Protein AF-A0A7J7GZ13-F1 (afdb_monomer_lite)

Radius of gyration: 15.78 Å; chains: 1; bounding box: 29×26×58 Å

Foldseek 3Di:
DDDDPPPPPPCQAADPLVVVLVVVVLVVQCPPPPNPFQCQVSVQQPQPVPPHSCPGPQFHADPVRRATATGARAGPDPDPPCVPVDDDPVSCVSRVNHNYYHHYDDD

Secondary structure (DSSP, 8-state):
------------SS-HHHHHHHHHHHHHHHTSS-HHHHHHHHHH-TTTTSS-GGGSTTEEE-TTT--EEEEE---SS--TTGGG----GGGGTT-TT--EEE-----

pLDDT: mean 71.97, std 17.8, range [36.44, 96.25]

Structure (mmCIF, N/CA/C/O backbone):
data_AF-A0A7J7GZ13-F1
#
_entry.id   AF-A0A7J7GZ13-F1
#
loop_
_atom_site.group_PDB
_atom_site.id
_atom_site.type_symbol
_atom_site.label_atom_id
_atom_site.label_alt_id
_atom_site.label_comp_id
_atom_site.label_asym_id
_atom_site.label_entity_id
_atom_site.label_seq_id
_atom_site.pdbx_PDB_ins_code
_atom_site.Cartn_x
_atom_site.Cartn_y
_atom_site.Cartn_z
_atom_site.occupancy
_atom_site.B_iso_or_equiv
_atom_site.auth_seq_id
_atom_site.auth_comp_id
_atom_site.auth_asym_id
_atom_site.auth_atom_id
_atom_site.pdbx_PDB_model_num
ATOM 1 N N . MET A 1 1 ? -8.287 2.152 37.103 1.00 41.81 1 MET A N 1
ATOM 2 C CA . MET A 1 1 ? -9.065 2.390 35.872 1.00 41.81 1 MET A CA 1
ATOM 3 C C . MET A 1 1 ? -8.212 3.286 34.991 1.00 41.81 1 MET A C 1
ATOM 5 O O . MET A 1 1 ? -8.061 4.455 35.310 1.00 41.81 1 MET A O 1
ATOM 9 N N . LEU A 1 2 ? -7.517 2.712 34.009 1.00 36.44 2 LEU A N 1
ATOM 10 C CA . LEU A 1 2 ? -6.688 3.479 33.077 1.00 36.44 2 LEU A CA 1
ATOM 11 C C . LEU A 1 2 ? -7.601 3.967 31.954 1.00 36.44 2 LEU A C 1
ATOM 13 O O . LEU A 1 2 ? -8.107 3.162 31.179 1.00 36.44 2 LEU A O 1
ATOM 17 N N . LEU A 1 3 ? -7.852 5.272 31.918 1.00 43.34 3 LEU A N 1
ATOM 18 C CA . LEU A 1 3 ? -8.499 5.926 30.789 1.00 43.34 3 LEU A CA 1
ATOM 19 C C . LEU A 1 3 ? -7.410 6.189 29.751 1.00 43.34 3 LEU A C 1
ATOM 21 O O . LEU A 1 3 ? -6.632 7.130 29.889 1.00 43.34 3 LEU A O 1
ATOM 25 N N . VAL A 1 4 ? -7.321 5.328 28.741 1.00 56.34 4 VAL A N 1
ATOM 26 C CA . VAL A 1 4 ? -6.617 5.687 27.511 1.00 56.34 4 VAL A CA 1
ATOM 27 C C . VAL A 1 4 ? -7.557 6.629 26.774 1.00 56.34 4 VAL A C 1
ATOM 29 O O . VAL A 1 4 ? -8.606 6.210 26.290 1.00 56.34 4 VAL A O 1
ATOM 32 N N . LEU A 1 5 ? -7.213 7.916 26.752 1.00 49.41 5 LEU A N 1
ATOM 33 C CA . LEU A 1 5 ? -7.800 8.852 25.805 1.00 49.41 5 LEU A CA 1
ATOM 34 C C . LEU A 1 5 ? -7.330 8.387 24.429 1.00 49.41 5 LEU A C 1
ATOM 36 O O . LEU A 1 5 ? -6.204 8.672 24.025 1.00 49.41 5 LEU A O 1
ATOM 40 N N . ALA A 1 6 ? -8.165 7.600 23.752 1.00 54.19 6 ALA A N 1
ATOM 41 C CA . ALA A 1 6 ? -8.050 7.441 22.320 1.00 54.19 6 ALA A CA 1
ATOM 42 C C . ALA A 1 6 ? -8.229 8.848 21.755 1.00 54.19 6 ALA A C 1
ATOM 44 O O . ALA A 1 6 ? -9.328 9.396 21.755 1.00 54.19 6 ALA A O 1
ATOM 45 N N . SER A 1 7 ? -7.115 9.474 21.390 1.00 54.22 7 SER A N 1
ATOM 46 C CA . SER A 1 7 ? -7.131 10.600 20.478 1.00 54.22 7 SER A CA 1
ATOM 47 C C . SER A 1 7 ? -8.017 10.191 19.311 1.00 54.22 7 SER A C 1
ATOM 49 O O . SER A 1 7 ? -7.701 9.211 18.631 1.00 54.22 7 SER A O 1
ATOM 51 N N . GLU A 1 8 ? -9.123 10.904 19.110 1.00 47.22 8 GLU A N 1
ATOM 52 C CA . GLU A 1 8 ? -9.842 10.919 17.843 1.00 47.22 8 GLU A CA 1
ATOM 53 C C . GLU A 1 8 ? -8.876 11.494 16.805 1.00 47.22 8 GLU A C 1
ATOM 55 O O . GLU A 1 8 ? -8.863 12.680 16.492 1.00 47.22 8 GLU A O 1
ATOM 60 N N . CYS A 1 9 ? -7.964 10.647 16.342 1.00 52.03 9 CYS A N 1
ATOM 61 C CA . CYS A 1 9 ? -7.328 10.852 15.070 1.00 52.03 9 CYS A CA 1
ATOM 62 C C . CYS A 1 9 ? -8.434 10.602 14.055 1.00 52.03 9 CYS A C 1
ATOM 64 O O . CYS A 1 9 ? -8.870 9.464 13.876 1.00 52.03 9 CYS A O 1
ATOM 66 N N . GLU A 1 10 ? -8.887 11.655 13.389 1.00 47.00 10 GLU A N 1
ATOM 67 C CA . GLU A 1 10 ? -9.464 11.548 12.053 1.00 47.00 10 GLU A CA 1
ATOM 68 C C . GLU A 1 10 ? -8.358 11.042 11.112 1.00 47.00 10 GLU A C 1
ATOM 70 O O . GLU A 1 10 ? -7.790 11.765 10.295 1.00 47.00 10 GLU A O 1
ATOM 75 N N . CYS A 1 11 ? -7.988 9.776 11.304 1.00 59.19 11 CYS A N 1
ATOM 76 C CA . CYS A 1 11 ? -7.006 9.025 10.546 1.00 59.19 11 CYS A CA 1
ATOM 77 C C . CYS A 1 11 ? -7.660 8.659 9.209 1.00 59.19 11 CYS A C 1
ATOM 79 O O . CYS A 1 11 ? -7.995 7.511 8.931 1.00 59.19 11 CYS A O 1
ATOM 81 N N . HIS A 1 12 ? -7.929 9.680 8.401 1.00 63.62 12 HIS A N 1
ATOM 82 C CA . HIS A 1 12 ? -8.344 9.518 7.021 1.00 63.62 12 HIS A CA 1
ATOM 83 C C . HIS A 1 12 ? -7.117 9.057 6.227 1.00 63.62 12 HIS A C 1
ATOM 85 O O . HIS A 1 12 ? -6.364 9.873 5.698 1.00 63.62 12 HIS A O 1
ATOM 91 N N . GLY A 1 13 ? -6.877 7.747 6.241 1.00 74.31 13 GLY A N 1
ATOM 92 C CA . GLY A 1 13 ? -5.842 7.085 5.456 1.00 74.31 13 GLY A CA 1
ATOM 93 C C . GLY A 1 13 ? -5.033 6.045 6.202 1.00 74.31 13 GLY A C 1
ATOM 94 O O . GLY A 1 13 ? -5.318 5.706 7.349 1.00 74.31 13 GLY A O 1
ATOM 95 N N . CYS A 1 14 ? -4.026 5.521 5.506 1.00 87.44 14 CYS A N 1
ATOM 96 C CA . CYS A 1 14 ? -3.124 4.533 6.069 1.00 87.44 14 CYS A CA 1
ATOM 97 C C . CYS A 1 14 ? -2.155 5.133 7.077 1.00 87.44 14 CYS A C 1
ATOM 99 O O . CYS A 1 14 ? -1.981 6.351 7.172 1.00 87.44 14 CYS A O 1
ATOM 101 N N . LEU A 1 15 ? -1.498 4.254 7.831 1.00 88.38 15 LEU A N 1
ATOM 102 C CA . LEU A 1 15 ? -0.505 4.675 8.806 1.00 88.38 15 LEU A CA 1
ATOM 103 C C . LEU A 1 15 ? 0.664 5.380 8.115 1.00 88.38 15 LEU A C 1
ATOM 105 O O . LEU A 1 15 ? 1.091 4.992 7.031 1.00 88.38 15 LEU A O 1
ATOM 109 N N . GLU A 1 16 ? 1.234 6.389 8.775 1.00 87.06 16 GLU A N 1
ATOM 110 C CA . GLU A 1 16 ? 2.294 7.214 8.179 1.00 87.06 16 GLU A CA 1
ATOM 111 C C . GLU A 1 16 ? 3.496 6.383 7.703 1.00 87.06 16 GLU A C 1
ATOM 113 O O . GLU A 1 16 ? 4.070 6.667 6.656 1.00 87.06 16 GLU A O 1
ATOM 118 N N . HIS A 1 17 ? 3.860 5.318 8.422 1.00 88.81 17 HIS A N 1
ATOM 119 C CA . HIS A 1 17 ? 4.948 4.435 7.996 1.00 88.81 17 HIS A CA 1
ATOM 120 C C . HIS A 1 17 ? 4.596 3.619 6.742 1.00 88.81 17 HIS A C 1
ATOM 122 O O . HIS A 1 17 ? 5.469 3.413 5.902 1.00 88.81 17 HIS A O 1
ATOM 128 N N . GLU A 1 18 ? 3.336 3.203 6.577 1.00 92.38 18 GLU A N 1
ATOM 129 C CA . GLU A 1 18 ? 2.853 2.554 5.351 1.00 92.38 18 GLU A CA 1
ATOM 130 C C . GLU A 1 18 ? 2.845 3.559 4.198 1.00 92.38 18 GLU A C 1
ATOM 132 O O . GLU A 1 18 ? 3.355 3.261 3.120 1.00 92.38 18 GLU A O 1
ATOM 137 N N . ARG A 1 19 ? 2.378 4.790 4.436 1.00 89.50 19 ARG A N 1
ATOM 138 C CA . ARG A 1 19 ? 2.414 5.873 3.443 1.00 89.50 19 ARG A CA 1
ATOM 139 C C . ARG A 1 19 ? 3.839 6.162 2.964 1.00 89.50 19 ARG A C 1
ATOM 141 O O . ARG A 1 19 ? 4.084 6.258 1.763 1.00 89.50 19 ARG A O 1
ATOM 148 N N . VAL A 1 20 ? 4.795 6.277 3.887 1.00 88.38 20 VAL A N 1
ATOM 149 C CA . VAL A 1 20 ? 6.215 6.485 3.559 1.00 88.38 20 VAL A CA 1
ATOM 150 C C . VAL A 1 20 ? 6.784 5.293 2.789 1.00 88.38 20 VAL A C 1
ATOM 152 O O . VAL A 1 20 ? 7.504 5.498 1.810 1.00 88.38 20 VAL A O 1
ATOM 155 N N . ALA A 1 21 ? 6.442 4.062 3.174 1.00 91.00 21 ALA A N 1
ATOM 156 C CA . ALA A 1 21 ? 6.866 2.861 2.457 1.00 91.00 21 ALA A CA 1
ATOM 157 C C . ALA A 1 21 ? 6.318 2.819 1.021 1.00 91.00 21 ALA A C 1
ATOM 159 O O . ALA A 1 21 ? 7.059 2.486 0.096 1.00 91.00 21 ALA A O 1
ATOM 160 N N . LEU A 1 22 ? 5.064 3.232 0.808 1.00 89.31 22 LEU A N 1
ATOM 161 C CA . LEU A 1 22 ? 4.474 3.353 -0.529 1.00 89.31 22 LEU A CA 1
ATOM 162 C C . LEU A 1 22 ? 5.228 4.372 -1.388 1.00 89.31 22 LEU A C 1
ATOM 164 O O . LEU A 1 22 ? 5.549 4.086 -2.540 1.00 89.31 22 LEU A O 1
ATOM 168 N N . LEU A 1 23 ? 5.579 5.531 -0.827 1.00 85.62 23 LEU A N 1
ATOM 169 C CA . LEU A 1 23 ? 6.380 6.535 -1.537 1.00 85.62 23 LEU A CA 1
ATOM 170 C C . LEU A 1 23 ? 7.786 6.023 -1.879 1.00 85.62 23 LEU A C 1
ATOM 172 O O . LEU A 1 23 ? 8.288 6.285 -2.970 1.00 85.62 23 LEU A O 1
ATOM 176 N N . GLN A 1 24 ? 8.422 5.265 -0.982 1.00 85.50 24 GLN A N 1
ATOM 177 C CA . GLN A 1 24 ? 9.722 4.641 -1.250 1.00 85.50 24 GLN A CA 1
ATOM 178 C C . GLN A 1 24 ? 9.635 3.573 -2.346 1.00 85.50 24 GLN A C 1
ATOM 180 O O . GLN A 1 24 ? 10.518 3.508 -3.203 1.00 85.50 24 GLN A O 1
ATOM 185 N N . LEU A 1 25 ? 8.569 2.771 -2.347 1.00 83.56 25 LEU A N 1
ATOM 186 C CA . LEU A 1 25 ? 8.281 1.786 -3.391 1.00 83.56 25 LEU A CA 1
ATOM 187 C C . LEU A 1 25 ? 8.051 2.456 -4.753 1.00 83.56 25 LEU A C 1
ATOM 189 O O . LEU A 1 25 ? 8.564 1.994 -5.768 1.00 83.56 25 LEU A O 1
ATOM 193 N N . LYS A 1 26 ? 7.343 3.587 -4.770 1.00 78.25 26 LYS A N 1
ATOM 194 C CA . LYS A 1 26 ? 7.158 4.426 -5.961 1.00 78.25 26 LYS A CA 1
ATOM 195 C C . LYS A 1 26 ? 8.449 5.123 -6.415 1.00 78.25 26 LYS A C 1
ATOM 197 O O . LYS A 1 26 ? 8.637 5.371 -7.597 1.00 78.25 26 LYS A O 1
ATOM 202 N N . ALA A 1 27 ? 9.367 5.445 -5.510 1.00 77.31 27 ALA A N 1
ATOM 203 C CA . ALA A 1 27 ? 10.654 6.030 -5.885 1.00 77.31 27 ALA A CA 1
ATOM 204 C C . ALA A 1 27 ? 11.636 4.981 -6.441 1.00 77.31 27 ALA A C 1
ATOM 206 O O . ALA A 1 27 ? 12.404 5.275 -7.360 1.00 77.31 27 ALA A O 1
ATOM 207 N N . SER A 1 28 ? 11.623 3.753 -5.907 1.00 74.00 28 SER A N 1
ATOM 208 C CA . SER A 1 28 ? 12.518 2.678 -6.361 1.00 74.00 28 SER A CA 1
ATOM 209 C C . SER A 1 28 ? 12.201 2.203 -7.781 1.00 74.00 28 SER A C 1
ATOM 211 O O . SER A 1 28 ? 13.104 1.761 -8.496 1.00 74.00 28 SER A O 1
ATOM 213 N N . SER A 1 29 ? 10.947 2.340 -8.210 1.00 66.94 29 SER A N 1
ATOM 214 C CA . SER A 1 29 ? 10.504 2.011 -9.561 1.00 66.94 29 SER A CA 1
ATOM 215 C C . SER A 1 29 ? 10.993 2.987 -10.626 1.00 66.94 29 SER A C 1
ATOM 217 O O . SER A 1 29 ? 11.307 2.567 -11.735 1.00 66.94 29 SER A O 1
ATOM 219 N N . ILE A 1 30 ? 11.129 4.271 -10.289 1.00 61.53 30 ILE A N 1
ATOM 220 C CA . ILE A 1 30 ? 11.611 5.318 -11.208 1.00 61.53 30 ILE A CA 1
ATOM 221 C C . ILE A 1 30 ? 13.121 5.177 -11.478 1.00 61.53 30 ILE A C 1
ATOM 223 O O . ILE A 1 30 ? 13.618 5.595 -12.522 1.00 61.53 30 ILE A O 1
ATOM 227 N N . ASN A 1 31 ? 13.865 4.566 -10.551 1.00 53.47 31 ASN A N 1
ATOM 228 C CA . ASN A 1 31 ? 15.328 4.500 -10.599 1.00 53.47 31 ASN A CA 1
ATOM 229 C C . ASN A 1 31 ? 15.881 3.342 -11.462 1.00 53.47 31 ASN A C 1
ATOM 231 O O . ASN A 1 31 ? 17.093 3.255 -11.668 1.00 53.47 31 ASN A O 1
ATOM 235 N N . HIS A 1 32 ? 15.025 2.452 -11.982 1.00 56.56 32 HIS A N 1
ATOM 236 C CA . HIS A 1 32 ? 15.429 1.445 -12.968 1.00 56.56 32 HIS A CA 1
ATOM 237 C C . HIS A 1 32 ? 15.454 2.063 -14.376 1.00 56.56 32 HIS A C 1
ATOM 239 O O . HIS A 1 32 ? 14.505 2.709 -14.807 1.00 56.56 32 HIS A O 1
ATOM 245 N N . GLN A 1 33 ? 16.549 1.840 -15.113 1.00 49.41 33 GLN A N 1
ATOM 246 C CA . GLN A 1 33 ? 16.932 2.509 -16.373 1.00 49.41 33 GLN A CA 1
ATOM 247 C C . GLN A 1 33 ? 15.940 2.399 -17.554 1.00 49.41 33 GLN A C 1
ATOM 249 O O . GLN A 1 33 ? 16.186 2.985 -18.605 1.00 49.41 33 GLN A O 1
ATOM 254 N N . ASN A 1 34 ? 14.801 1.723 -17.393 1.00 51.25 34 ASN A N 1
ATOM 255 C CA . ASN A 1 34 ? 13.698 1.716 -18.353 1.00 51.25 34 ASN A CA 1
ATOM 256 C C . ASN A 1 34 ? 12.564 2.633 -17.875 1.00 51.25 34 ASN A C 1
ATOM 258 O O . ASN A 1 34 ? 11.447 2.189 -17.608 1.00 51.25 34 ASN A O 1
ATOM 262 N N . LEU A 1 35 ? 12.873 3.933 -17.806 1.00 48.97 35 LEU A N 1
ATOM 263 C CA . LEU A 1 35 ? 11.963 5.016 -17.413 1.00 48.97 35 LEU A CA 1
ATOM 264 C C . LEU A 1 35 ? 10.586 4.930 -18.096 1.00 48.97 35 LEU A C 1
ATOM 266 O O . LEU A 1 35 ? 9.587 5.203 -17.454 1.00 48.97 35 LEU A O 1
ATOM 270 N N . TYR A 1 36 ? 10.502 4.476 -19.350 1.00 47.53 36 TYR A N 1
ATOM 271 C CA . TYR A 1 36 ? 9.244 4.426 -20.108 1.00 47.53 36 TYR A CA 1
ATOM 272 C C . TYR A 1 36 ? 8.255 3.322 -19.693 1.00 47.53 36 TYR A C 1
ATOM 274 O O . TYR A 1 36 ? 7.091 3.398 -20.063 1.00 47.53 36 TYR A O 1
ATOM 282 N N . LEU A 1 37 ? 8.681 2.301 -18.942 1.00 48.62 37 LEU A N 1
ATOM 283 C CA . LEU A 1 37 ? 7.858 1.106 -18.677 1.00 48.62 37 LEU A CA 1
ATOM 284 C C . LEU A 1 37 ? 7.161 1.102 -17.320 1.00 48.62 37 LEU A C 1
ATOM 286 O O . LEU A 1 37 ? 6.257 0.307 -17.086 1.00 48.62 37 LEU A O 1
ATOM 290 N N . LEU A 1 38 ? 7.634 1.957 -16.420 1.00 50.72 38 LEU A N 1
ATOM 291 C CA . LEU A 1 38 ? 7.303 1.946 -14.994 1.00 50.72 38 LEU A CA 1
ATOM 292 C C . LEU A 1 38 ? 6.567 3.219 -14.588 1.00 50.72 38 LEU A C 1
ATOM 294 O O . LEU A 1 38 ? 5.944 3.265 -13.531 1.00 50.72 38 LEU A O 1
ATOM 298 N N . LEU A 1 39 ? 6.586 4.217 -15.477 1.00 50.78 39 LEU A N 1
ATOM 299 C CA . LEU A 1 39 ? 5.746 5.403 -15.420 1.00 50.78 39 LEU A CA 1
ATOM 300 C C . LEU A 1 39 ? 4.260 5.030 -15.364 1.00 50.78 39 LEU A C 1
ATOM 302 O O . LEU A 1 39 ? 3.542 5.633 -14.588 1.00 50.78 39 LEU A O 1
ATOM 306 N N . THR A 1 40 ? 3.803 3.981 -16.054 1.00 54.00 40 THR A N 1
ATOM 307 C CA . THR A 1 40 ? 2.364 3.686 -16.189 1.00 54.00 40 THR A CA 1
ATOM 308 C C . THR A 1 40 ? 1.653 3.343 -14.878 1.00 54.00 40 THR A C 1
ATOM 310 O O . THR A 1 40 ? 0.534 3.800 -14.669 1.00 54.00 40 THR A O 1
ATOM 313 N N . TRP A 1 41 ? 2.256 2.574 -13.961 1.00 57.16 41 TRP A N 1
ATOM 314 C CA . TRP A 1 41 ? 1.616 2.300 -12.662 1.00 57.16 41 TRP A CA 1
ATOM 315 C C . TRP A 1 41 ? 1.911 3.373 -11.610 1.00 57.16 41 TRP A C 1
ATOM 317 O O . TRP A 1 41 ? 1.103 3.591 -10.712 1.00 57.16 41 TRP A O 1
ATOM 327 N N . VAL A 1 42 ? 3.051 4.060 -11.725 1.00 55.50 42 VAL A N 1
ATOM 328 C CA . VAL A 1 42 ? 3.437 5.175 -10.846 1.00 55.50 42 VAL A CA 1
ATOM 329 C C . VAL A 1 42 ? 2.584 6.424 -11.107 1.00 55.50 42 VAL A C 1
ATOM 331 O O . VAL A 1 42 ? 2.257 7.151 -10.163 1.00 55.50 42 VAL A O 1
ATOM 334 N N . GLU A 1 43 ? 2.219 6.655 -12.369 1.00 57.62 43 GLU A N 1
ATOM 335 C CA . GLU A 1 43 ? 1.246 7.658 -12.819 1.00 57.62 43 GLU A CA 1
ATOM 336 C C . GLU A 1 43 ? -0.174 7.266 -12.418 1.00 57.62 43 GLU A C 1
ATOM 338 O O . GLU A 1 43 ? -0.939 8.135 -12.011 1.00 57.62 43 GLU A O 1
ATOM 343 N N . ALA A 1 44 ? -0.495 5.966 -12.447 1.00 54.78 44 ALA A N 1
ATOM 344 C CA . ALA A 1 44 ? -1.790 5.463 -12.006 1.00 54.78 44 ALA A CA 1
ATOM 345 C C . ALA A 1 44 ? -2.049 5.713 -10.517 1.00 54.78 44 ALA A C 1
ATOM 347 O O . ALA A 1 44 ? -3.191 5.688 -10.105 1.00 54.78 44 ALA A O 1
ATOM 348 N N . TRP A 1 45 ? -1.044 6.003 -9.684 1.00 63.62 45 TRP A N 1
ATOM 349 C CA . TRP A 1 45 ? -1.280 6.436 -8.301 1.00 63.62 45 TRP A CA 1
ATOM 350 C C . TRP A 1 45 ? -1.804 7.886 -8.263 1.00 63.62 45 TRP A C 1
ATOM 352 O O . TRP A 1 45 ? -1.165 8.793 -7.716 1.00 63.62 45 TRP A O 1
ATOM 362 N N . GLU A 1 46 ? -2.975 8.111 -8.863 1.00 53.78 46 GLU A N 1
ATOM 363 C CA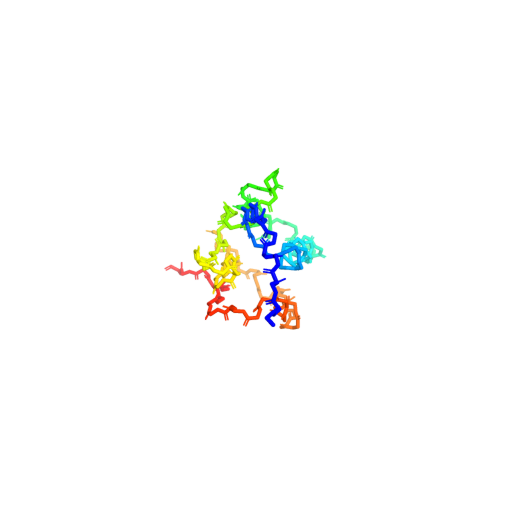 . GLU A 1 46 ? -3.762 9.329 -8.739 1.00 53.78 46 GLU A CA 1
ATOM 364 C C . GLU A 1 46 ? -4.144 9.517 -7.260 1.00 53.78 46 GLU A C 1
ATOM 366 O O . GLU A 1 46 ? -4.639 8.600 -6.604 1.00 53.78 46 GLU A O 1
ATOM 371 N N . GLY A 1 47 ? -3.880 10.707 -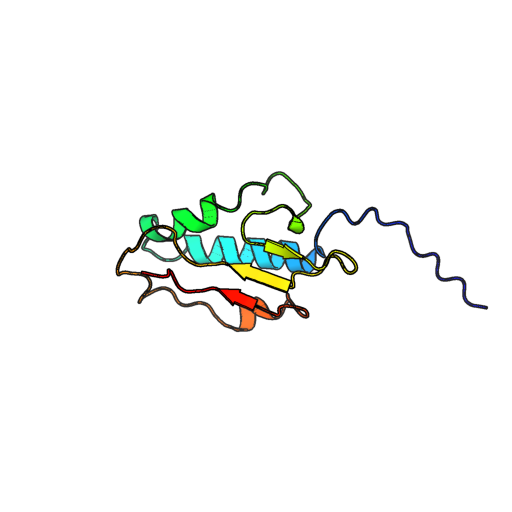6.706 1.00 54.34 47 GLY A N 1
ATOM 372 C CA . GLY A 1 47 ? -4.184 11.027 -5.304 1.00 54.34 47 GLY A CA 1
ATOM 373 C C . GLY A 1 47 ? -2.983 11.298 -4.392 1.00 54.34 47 GLY A C 1
ATOM 374 O O . GLY A 1 47 ? -3.193 11.509 -3.200 1.00 54.34 47 GLY A O 1
ATOM 375 N N . GLU A 1 48 ? -1.752 11.381 -4.915 1.00 55.84 48 GLU A N 1
ATOM 376 C CA . GLU A 1 48 ? -0.533 11.742 -4.152 1.00 55.84 48 GLU A CA 1
ATOM 377 C C . GLU A 1 48 ? -0.624 13.111 -3.442 1.00 55.84 48 GLU A C 1
ATOM 379 O O . GLU A 1 48 ? 0.035 13.344 -2.430 1.00 55.84 48 GLU A O 1
ATOM 384 N N . THR A 1 49 ? -1.485 14.015 -3.922 1.00 57.06 49 THR A N 1
ATOM 385 C CA . THR A 1 49 ? -1.790 15.291 -3.246 1.00 57.06 49 THR A CA 1
ATOM 386 C C . THR A 1 49 ? -2.599 15.112 -1.961 1.00 57.06 49 THR A C 1
ATOM 388 O O . THR A 1 49 ? -2.687 16.038 -1.154 1.00 57.06 49 THR A O 1
ATOM 391 N N . THR A 1 50 ? -3.191 13.934 -1.762 1.00 67.44 50 THR A N 1
ATOM 392 C CA . THR A 1 50 ? -3.912 13.563 -0.550 1.00 67.44 50 THR A CA 1
ATOM 393 C C . THR A 1 50 ? -2.986 12.785 0.379 1.00 67.44 50 THR A C 1
ATOM 395 O O . THR A 1 50 ? -2.264 11.878 -0.034 1.00 67.44 50 THR A O 1
ATOM 398 N N . THR A 1 51 ? -3.027 13.116 1.666 1.00 73.25 51 THR A N 1
ATOM 399 C CA . THR A 1 51 ? -2.343 12.344 2.714 1.00 73.25 51 THR A CA 1
ATOM 400 C C . THR A 1 51 ? -2.993 10.978 2.958 1.00 73.25 51 THR A C 1
ATOM 402 O O . THR A 1 51 ? -2.400 10.129 3.615 1.00 73.25 51 THR A O 1
ATOM 405 N N . ASP A 1 52 ? -4.195 10.763 2.416 1.00 83.94 52 ASP A N 1
ATOM 406 C CA . ASP A 1 52 ? -4.987 9.547 2.552 1.00 83.94 52 ASP A CA 1
ATOM 407 C C . ASP A 1 52 ? -4.592 8.518 1.484 1.00 83.94 52 ASP A C 1
ATOM 409 O O . ASP A 1 52 ? -5.178 8.457 0.401 1.00 83.94 52 ASP A O 1
ATOM 413 N N . CYS A 1 53 ? -3.593 7.690 1.796 1.00 86.12 53 CYS A N 1
ATOM 414 C CA . CYS A 1 53 ? -3.102 6.698 0.841 1.00 86.12 53 CYS A CA 1
ATOM 415 C C . CYS A 1 53 ? -4.126 5.607 0.489 1.00 86.12 53 CYS A C 1
ATOM 417 O O . CYS A 1 53 ? -3.984 4.940 -0.529 1.00 86.12 53 CYS A O 1
ATOM 419 N N . CYS A 1 54 ? -5.190 5.447 1.281 1.00 88.69 54 CYS A N 1
ATOM 420 C CA . CYS A 1 54 ? -6.256 4.487 0.997 1.00 88.69 54 CYS A CA 1
ATOM 421 C C . CYS A 1 54 ? -7.159 4.933 -0.158 1.00 88.69 54 CYS A C 1
ATOM 423 O O . CYS A 1 54 ? -7.966 4.143 -0.646 1.00 88.69 54 CYS A O 1
ATOM 425 N N . LYS A 1 55 ? -7.036 6.197 -0.578 1.00 86.31 55 LYS A N 1
ATOM 426 C CA . LYS A 1 55 ? -7.663 6.728 -1.789 1.00 86.31 55 LYS A CA 1
ATOM 427 C C . LYS A 1 55 ? -6.775 6.625 -3.024 1.00 86.31 55 LYS A C 1
ATOM 429 O O . LYS A 1 55 ? -7.257 6.936 -4.109 1.00 86.31 55 LYS A O 1
ATOM 434 N N . TRP A 1 56 ? -5.505 6.247 -2.876 1.00 86.19 56 TRP A N 1
ATOM 435 C CA . TRP A 1 56 ? -4.617 6.095 -4.023 1.00 86.19 56 TRP A CA 1
ATOM 436 C C . TRP A 1 56 ? -5.090 4.916 -4.863 1.00 86.19 56 TRP A C 1
ATOM 438 O O . TRP A 1 56 ? -5.455 3.864 -4.328 1.00 86.19 56 TRP A O 1
ATOM 448 N N . GLU A 1 57 ? -5.084 5.079 -6.184 1.00 82.38 57 GLU A N 1
ATOM 449 C CA . GLU A 1 57 ? -5.362 3.952 -7.068 1.00 82.38 57 GLU A CA 1
ATOM 450 C C . GLU A 1 57 ? -4.424 2.789 -6.718 1.00 82.38 57 GLU A C 1
ATOM 452 O O . GLU A 1 57 ? -3.247 2.992 -6.411 1.00 82.38 57 GLU A O 1
ATOM 457 N N . ARG A 1 58 ? -4.948 1.559 -6.780 1.00 85.75 58 ARG A N 1
ATOM 458 C CA . ARG A 1 58 ? -4.198 0.309 -6.548 1.00 85.75 58 ARG A CA 1
ATOM 459 C C . ARG A 1 58 ? -3.733 0.077 -5.110 1.00 85.75 58 ARG A C 1
ATOM 461 O O . ARG A 1 58 ? -3.090 -0.945 -4.859 1.00 85.75 58 ARG A O 1
ATOM 468 N N . VAL A 1 59 ? -4.113 0.949 -4.178 1.00 89.75 59 VAL A N 1
ATOM 469 C CA . VAL A 1 59 ? -4.000 0.726 -2.736 1.00 89.75 59 VAL A CA 1
ATOM 470 C C . VAL A 1 59 ? -5.383 0.401 -2.189 1.00 89.75 59 VAL A C 1
ATOM 472 O O . VAL A 1 59 ? -6.334 1.162 -2.353 1.00 89.75 59 VAL A O 1
ATOM 475 N N . LYS A 1 60 ? -5.513 -0.742 -1.517 1.00 92.62 60 LYS A N 1
ATOM 476 C CA . LYS A 1 60 ? -6.720 -1.076 -0.757 1.00 92.62 60 LYS A CA 1
ATOM 477 C C . LYS A 1 60 ? -6.371 -1.133 0.713 1.00 92.62 60 LYS A C 1
ATOM 479 O O . LYS A 1 60 ? -5.434 -1.834 1.097 1.00 92.62 60 LYS A O 1
ATOM 484 N N . CYS A 1 61 ? -7.181 -0.468 1.523 1.00 93.06 61 CYS A N 1
ATOM 485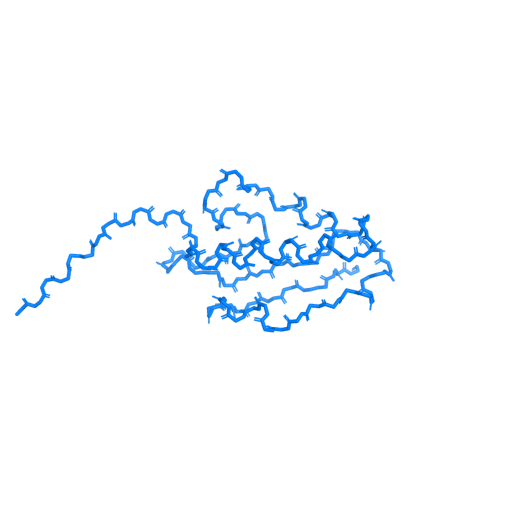 C CA . CYS A 1 61 ? -7.068 -0.533 2.968 1.00 93.06 61 CYS A CA 1
ATOM 486 C C . CYS A 1 61 ? -8.224 -1.300 3.608 1.00 93.06 61 CYS A C 1
ATOM 488 O O . CYS A 1 61 ? -9.334 -1.371 3.070 1.00 93.06 61 CYS A O 1
ATOM 490 N N . ASN A 1 62 ? -7.973 -1.825 4.801 1.00 91.81 62 ASN A N 1
ATOM 491 C CA . ASN A 1 62 ? -9.011 -2.265 5.714 1.00 91.81 62 ASN A CA 1
ATOM 492 C C . ASN A 1 62 ? -9.784 -1.040 6.231 1.00 91.81 62 ASN A C 1
ATOM 494 O O . ASN A 1 62 ? -9.203 -0.121 6.804 1.00 91.81 62 ASN A O 1
ATOM 498 N N . ALA A 1 63 ? -11.106 -1.031 6.056 1.00 86.00 63 ALA A N 1
ATOM 499 C CA . ALA A 1 63 ? -11.948 0.110 6.423 1.00 86.00 63 ALA A CA 1
ATOM 500 C C . ALA A 1 63 ? -12.028 0.370 7.942 1.00 86.00 63 ALA A C 1
ATOM 502 O O . ALA A 1 63 ? -12.462 1.441 8.353 1.00 86.00 63 ALA A O 1
ATOM 503 N N . THR A 1 64 ? -11.660 -0.611 8.772 1.00 86.06 64 THR A N 1
ATOM 504 C CA . THR A 1 64 ? -11.673 -0.510 10.240 1.00 86.06 64 THR A CA 1
ATOM 505 C C . THR A 1 64 ? -10.312 -0.111 10.801 1.00 86.06 64 THR A C 1
ATOM 507 O O . THR A 1 64 ? -10.255 0.735 11.687 1.00 86.06 64 THR A O 1
ATOM 510 N N . THR A 1 65 ? -9.222 -0.712 10.314 1.00 87.00 65 THR A N 1
ATOM 511 C CA . THR A 1 65 ? -7.867 -0.462 10.846 1.00 87.00 65 THR A CA 1
ATOM 512 C C . THR A 1 65 ? -7.117 0.633 10.088 1.00 87.00 65 THR A C 1
ATOM 514 O O . THR A 1 65 ? -6.121 1.146 10.591 1.00 87.00 65 THR A O 1
ATOM 517 N N . GLY A 1 66 ? -7.571 0.992 8.882 1.00 87.38 66 GLY A N 1
ATOM 518 C CA . GLY A 1 66 ? -6.869 1.904 7.975 1.00 87.38 66 GLY A CA 1
ATOM 519 C C . GLY A 1 66 ? -5.634 1.282 7.317 1.00 87.38 66 GLY A C 1
ATOM 520 O O . GLY A 1 66 ? -4.955 1.947 6.549 1.00 87.38 66 GLY A O 1
ATOM 521 N N . ARG A 1 67 ? -5.329 0.012 7.587 1.00 93.50 67 ARG A N 1
ATOM 522 C CA . ARG A 1 67 ? -4.091 -0.643 7.150 1.00 93.50 67 ARG A CA 1
ATOM 523 C C . ARG A 1 67 ? -4.154 -1.082 5.704 1.00 93.50 67 ARG A C 1
ATOM 525 O O . ARG A 1 67 ? -5.213 -1.508 5.242 1.00 93.50 67 ARG A O 1
ATOM 532 N N . VAL A 1 68 ? -3.024 -1.023 5.009 1.00 93.94 68 VAL A N 1
ATOM 533 C CA . VAL A 1 68 ? -2.911 -1.510 3.628 1.00 93.94 68 VAL A CA 1
ATOM 534 C C . VAL A 1 68 ? -3.032 -3.036 3.598 1.00 93.94 68 VAL A C 1
ATOM 536 O O . VAL A 1 68 ? -2.195 -3.738 4.157 1.00 93.94 68 VAL A O 1
ATOM 539 N N . ILE A 1 69 ? -4.048 -3.543 2.896 1.00 96.06 69 ILE A N 1
ATOM 540 C CA . ILE A 1 69 ? -4.315 -4.984 2.739 1.00 96.06 69 ILE A CA 1
ATOM 541 C C . ILE A 1 69 ? -4.066 -5.489 1.317 1.00 96.06 69 ILE A C 1
ATOM 543 O O . ILE A 1 69 ? -3.865 -6.684 1.113 1.00 96.06 69 ILE A O 1
ATOM 547 N N . GLN A 1 70 ? -4.060 -4.606 0.314 1.00 94.56 70 GLN A N 1
ATOM 548 C CA . GLN A 1 70 ? -3.748 -4.998 -1.059 1.00 94.56 70 GLN A CA 1
ATOM 549 C C . GLN A 1 70 ? -2.994 -3.905 -1.808 1.00 94.56 70 GLN A C 1
ATOM 551 O O . GLN A 1 70 ? -3.348 -2.726 -1.727 1.00 94.56 70 GLN A O 1
ATOM 556 N N . LEU A 1 71 ? -1.996 -4.336 -2.583 1.00 91.56 71 LEU A N 1
ATOM 557 C CA . LEU A 1 71 ? -1.225 -3.507 -3.504 1.00 91.56 71 LEU A CA 1
ATOM 558 C C . LEU A 1 71 ? -1.222 -4.117 -4.902 1.00 91.56 71 LEU A C 1
ATOM 560 O O . LEU A 1 71 ? -1.011 -5.320 -5.050 1.00 91.56 71 LEU A O 1
ATOM 564 N N . SER A 1 72 ? -1.427 -3.279 -5.920 1.00 87.06 72 SER A N 1
ATOM 565 C CA . SER A 1 72 ? -1.324 -3.689 -7.329 1.00 87.06 72 SER A CA 1
ATOM 566 C C . SER A 1 72 ? -0.227 -2.890 -8.034 1.00 87.06 72 SER A C 1
ATOM 568 O O . SER A 1 72 ? -0.343 -1.680 -8.233 1.00 87.06 72 SER A O 1
ATOM 570 N N . LEU A 1 73 ? 0.863 -3.573 -8.381 1.00 81.19 73 LEU A N 1
ATOM 571 C CA . LEU A 1 73 ? 2.066 -3.009 -9.009 1.00 81.19 73 LEU A CA 1
ATOM 572 C C . LEU A 1 73 ? 2.210 -3.443 -10.477 1.00 81.19 73 LEU A C 1
ATOM 574 O O . LEU A 1 73 ? 3.267 -3.267 -11.081 1.00 81.19 73 LEU A O 1
ATOM 578 N N . ASN A 1 74 ? 1.169 -4.048 -11.046 1.00 73.56 74 ASN A N 1
ATOM 579 C CA . ASN A 1 74 ? 1.150 -4.512 -12.425 1.00 73.56 74 ASN A CA 1
ATOM 580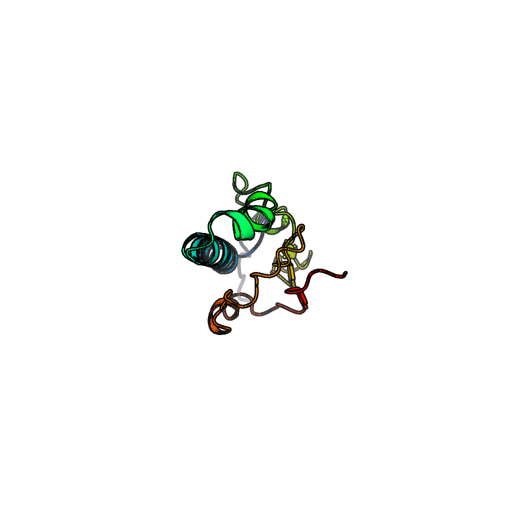 C C . ASN A 1 74 ? 1.093 -3.345 -13.429 1.00 73.56 74 ASN A C 1
ATOM 582 O O . ASN A 1 74 ? 0.494 -2.306 -13.174 1.00 73.56 74 ASN A O 1
ATOM 586 N N . SER A 1 75 ? 1.722 -3.487 -14.595 1.00 66.88 75 SER A N 1
ATOM 587 C CA . SER A 1 75 ? 1.648 -2.470 -15.659 1.00 66.88 75 SER A CA 1
ATOM 588 C C . SER A 1 75 ? 0.303 -2.543 -16.401 1.00 66.88 75 SER A C 1
ATOM 590 O O . SER A 1 75 ? -0.315 -3.594 -16.473 1.00 66.88 75 SER A O 1
ATOM 592 N N . ALA A 1 76 ? -0.175 -1.443 -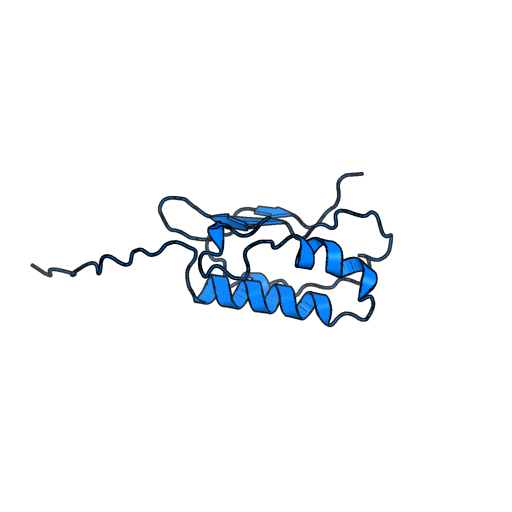16.984 1.00 55.50 76 ALA A N 1
ATOM 593 C CA . ALA A 1 76 ? -1.311 -1.500 -17.916 1.00 55.50 76 ALA A CA 1
ATOM 594 C C . ALA A 1 76 ? -0.885 -1.931 -19.335 1.00 55.50 76 ALA A C 1
ATOM 596 O O . ALA A 1 76 ? -1.713 -2.369 -20.129 1.00 55.50 76 ALA A O 1
ATOM 597 N N . GLU A 1 77 ? 0.407 -1.813 -19.661 1.00 54.44 77 GLU A N 1
ATOM 598 C CA . GLU A 1 77 ? 0.938 -2.102 -20.993 1.00 54.44 77 GLU A CA 1
ATOM 599 C C . GLU A 1 77 ? 1.890 -3.305 -20.956 1.00 54.44 77 GLU A C 1
ATOM 601 O O . GLU A 1 77 ? 2.837 -3.338 -20.160 1.00 54.44 77 GLU A O 1
ATOM 606 N N . ASN A 1 78 ? 1.631 -4.273 -21.848 1.00 52.09 78 ASN A N 1
ATOM 607 C CA . ASN A 1 78 ? 2.393 -5.507 -22.090 1.00 52.09 78 ASN A CA 1
ATOM 608 C C . ASN A 1 78 ? 3.767 -5.224 -22.721 1.00 52.09 78 ASN A C 1
ATOM 610 O O . ASN A 1 78 ? 4.104 -5.709 -23.805 1.00 52.09 78 ASN A O 1
ATOM 614 N N . TYR A 1 79 ? 4.590 -4.419 -22.058 1.00 52.09 79 TYR A N 1
ATOM 615 C CA . TYR A 1 79 ? 5.984 -4.307 -22.441 1.00 52.09 79 TYR A CA 1
ATOM 616 C C . TYR A 1 79 ? 6.756 -5.479 -21.853 1.00 52.09 79 TYR A C 1
ATOM 618 O O . TYR A 1 79 ? 6.899 -5.625 -20.641 1.00 52.09 79 TYR A O 1
ATOM 626 N N . TRP A 1 80 ? 7.304 -6.277 -22.761 1.00 46.28 80 TRP A N 1
ATOM 627 C CA . TRP A 1 80 ? 8.133 -7.474 -22.600 1.00 46.28 80 TRP A CA 1
ATOM 628 C C . TRP A 1 80 ? 9.424 -7.306 -21.765 1.00 46.28 80 TRP A C 1
ATOM 630 O O . TRP A 1 80 ? 10.337 -8.122 -21.849 1.00 46.28 80 TRP A O 1
ATOM 640 N N . ASN A 1 81 ? 9.508 -6.267 -20.938 1.00 51.72 81 ASN A N 1
ATOM 641 C CA . ASN A 1 81 ? 10.710 -5.792 -20.265 1.00 51.72 81 ASN A CA 1
ATOM 642 C C . ASN A 1 81 ? 10.533 -5.645 -18.735 1.00 51.72 81 ASN A C 1
ATOM 644 O O . ASN A 1 81 ? 11.423 -5.124 -18.070 1.00 51.72 81 ASN A O 1
ATOM 648 N N . LEU A 1 82 ? 9.449 -6.172 -18.141 1.00 54.44 82 LEU A N 1
ATOM 649 C CA . LEU A 1 82 ? 9.377 -6.409 -16.683 1.00 54.44 82 LEU A CA 1
ATOM 650 C C . LEU A 1 82 ? 10.387 -7.469 -16.201 1.00 54.44 82 LEU A C 1
ATOM 652 O O . LEU A 1 82 ? 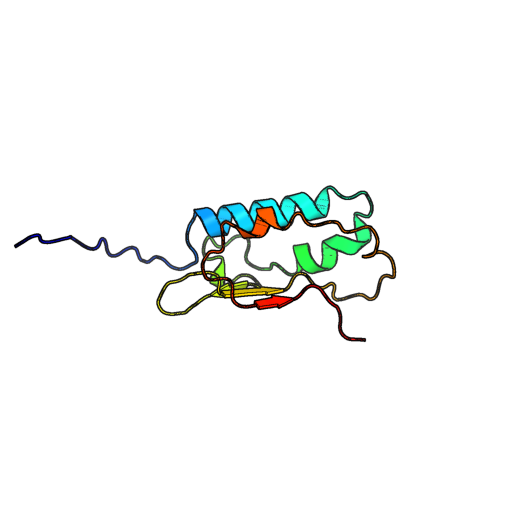10.577 -7.644 -15.004 1.00 54.44 82 LEU A O 1
ATOM 656 N N . ARG A 1 83 ? 11.071 -8.172 -17.116 1.00 53.59 83 ARG A N 1
ATOM 657 C CA . ARG A 1 83 ? 12.086 -9.180 -16.773 1.00 53.59 83 ARG A CA 1
ATOM 658 C C . ARG A 1 83 ? 13.287 -8.605 -16.008 1.00 53.59 83 ARG A C 1
ATOM 660 O O . ARG A 1 83 ? 13.957 -9.358 -15.310 1.00 53.59 83 ARG A O 1
ATOM 667 N N . ASP A 1 84 ? 13.513 -7.294 -16.101 1.00 56.88 84 ASP A N 1
ATOM 668 C CA . ASP A 1 84 ? 14.593 -6.590 -15.395 1.00 56.88 84 ASP A CA 1
ATOM 669 C C . ASP A 1 84 ? 14.093 -5.786 -14.181 1.00 56.88 84 ASP A C 1
ATOM 671 O O . ASP A 1 84 ? 14.852 -5.035 -13.568 1.00 56.88 84 ASP A O 1
ATOM 675 N N . TRP A 1 85 ? 12.813 -5.927 -13.822 1.00 67.94 85 TRP A N 1
ATOM 676 C CA . TRP A 1 85 ? 12.236 -5.306 -12.638 1.00 67.94 85 TRP A CA 1
ATOM 677 C C . TRP A 1 85 ? 12.461 -6.193 -11.415 1.00 67.94 85 TRP A C 1
ATOM 679 O O . TRP A 1 85 ? 11.817 -7.229 -11.239 1.00 67.94 85 TRP A O 1
ATOM 689 N N . TYR A 1 86 ? 13.371 -5.765 -10.543 1.00 69.06 86 TYR A N 1
ATOM 690 C CA . TYR A 1 86 ? 13.663 -6.454 -9.292 1.00 69.06 86 TYR A CA 1
ATOM 691 C C . TYR A 1 86 ? 13.140 -5.641 -8.108 1.00 69.06 86 TYR A C 1
ATOM 693 O O . TYR A 1 86 ? 13.631 -4.548 -7.825 1.00 69.06 86 TYR A O 1
ATOM 701 N N . LEU A 1 87 ? 12.168 -6.201 -7.383 1.00 73.56 87 LEU A N 1
ATOM 702 C CA . LEU A 1 87 ? 11.723 -5.682 -6.090 1.00 73.56 87 LEU A CA 1
ATOM 703 C C . LEU A 1 87 ? 12.322 -6.523 -4.973 1.00 73.56 87 LEU A C 1
ATOM 705 O O . LEU A 1 87 ? 12.238 -7.751 -4.983 1.00 73.56 87 LEU A O 1
ATOM 709 N N . ASN A 1 88 ? 12.903 -5.856 -3.982 1.00 81.88 88 ASN A N 1
ATOM 710 C CA . ASN A 1 88 ? 13.318 -6.541 -2.772 1.00 81.88 88 ASN A CA 1
ATOM 711 C C . ASN A 1 88 ? 12.078 -6.809 -1.910 1.00 81.88 88 ASN A C 1
ATOM 713 O O . ASN A 1 88 ? 11.358 -5.879 -1.554 1.00 81.88 88 ASN A O 1
ATOM 717 N N . ALA A 1 89 ? 11.852 -8.069 -1.535 1.00 84.19 89 ALA A N 1
ATOM 718 C CA . ALA A 1 89 ? 10.733 -8.455 -0.681 1.00 84.19 89 ALA A CA 1
ATOM 719 C C . ALA A 1 89 ? 10.723 -7.702 0.663 1.00 84.19 89 ALA A C 1
ATOM 721 O O . ALA A 1 89 ? 9.657 -7.449 1.222 1.00 84.19 89 ALA A O 1
ATOM 722 N N . SER A 1 90 ? 11.891 -7.275 1.161 1.00 90.56 90 SER A N 1
ATOM 723 C CA . SER A 1 90 ? 11.986 -6.490 2.396 1.00 90.56 90 SER A CA 1
ATOM 724 C C . SER A 1 90 ? 11.272 -5.137 2.316 1.00 90.56 90 SER A C 1
ATOM 726 O O . SER A 1 90 ? 10.978 -4.545 3.350 1.00 90.56 90 SER A O 1
ATOM 728 N N . MET A 1 91 ? 10.994 -4.631 1.111 1.00 87.06 91 MET A N 1
ATOM 729 C CA . MET A 1 91 ? 10.254 -3.382 0.915 1.00 87.06 91 MET A CA 1
ATOM 730 C C . MET A 1 91 ? 8.787 -3.487 1.339 1.00 87.06 91 MET A C 1
ATOM 732 O O . MET A 1 91 ? 8.161 -2.460 1.575 1.00 87.06 91 MET A O 1
ATOM 736 N N . PHE A 1 92 ? 8.250 -4.705 1.463 1.00 91.38 92 PHE A N 1
ATOM 737 C CA . PHE A 1 92 ? 6.865 -4.930 1.875 1.00 91.38 92 PHE A CA 1
ATOM 738 C C . PHE A 1 92 ? 6.693 -5.133 3.385 1.00 91.38 92 PHE A C 1
ATOM 740 O O . PHE A 1 92 ? 5.565 -5.169 3.861 1.00 91.38 92 PHE A O 1
ATOM 747 N N . LEU A 1 93 ? 7.789 -5.218 4.149 1.00 93.81 93 LEU A N 1
ATOM 748 C CA . LEU A 1 93 ? 7.749 -5.386 5.609 1.00 93.81 93 LEU A CA 1
ATOM 749 C C . LEU A 1 93 ? 6.918 -4.326 6.355 1.00 93.81 93 LEU A C 1
ATOM 751 O O . LEU A 1 93 ? 6.306 -4.691 7.354 1.00 93.81 93 LEU A O 1
ATOM 755 N N . PRO A 1 94 ? 6.863 -3.050 5.922 1.00 94.31 94 PRO A N 1
ATOM 756 C CA . PRO A 1 94 ? 6.023 -2.053 6.586 1.00 94.31 94 PRO A CA 1
ATOM 757 C C . PRO A 1 94 ? 4.512 -2.318 6.476 1.00 94.31 94 PRO A C 1
ATOM 759 O O . PRO A 1 94 ? 3.757 -1.775 7.275 1.00 94.31 94 PRO A O 1
ATOM 762 N N . PHE A 1 95 ? 4.064 -3.132 5.514 1.00 94.94 95 PHE A N 1
ATOM 763 C CA . PHE A 1 95 ? 2.650 -3.460 5.300 1.00 94.94 95 PHE A CA 1
ATOM 764 C C . PHE A 1 95 ? 2.282 -4.745 6.052 1.00 94.94 95 PHE A C 1
ATOM 766 O O . PHE A 1 95 ? 2.132 -5.813 5.462 1.00 94.94 95 PHE A O 1
ATOM 773 N N . GLU A 1 96 ? 2.181 -4.663 7.378 1.00 94.75 96 GLU A N 1
ATOM 774 C CA . GLU A 1 96 ? 2.029 -5.851 8.239 1.00 94.75 96 GLU A CA 1
ATOM 775 C C . GLU A 1 96 ? 0.711 -6.614 8.015 1.00 94.75 96 GLU A C 1
ATOM 777 O O . GLU A 1 96 ? 0.636 -7.804 8.313 1.00 94.75 96 GLU A O 1
ATOM 782 N N . GLU A 1 97 ? -0.318 -5.940 7.494 1.00 96.25 97 GLU A N 1
ATOM 783 C CA . GLU A 1 97 ? -1.627 -6.525 7.165 1.00 96.25 97 GLU A CA 1
ATOM 784 C C . GLU A 1 97 ? -1.789 -6.787 5.658 1.00 96.25 97 GLU A C 1
ATOM 786 O O . GLU A 1 97 ? -2.903 -7.007 5.192 1.00 96.25 97 GLU A O 1
ATOM 791 N N . LEU A 1 98 ? -0.704 -6.777 4.873 1.00 96.19 98 LEU A N 1
ATOM 792 C CA . LEU A 1 98 ? -0.781 -7.032 3.435 1.00 96.19 98 LEU A CA 1
ATOM 793 C C . LEU A 1 98 ? -1.233 -8.474 3.157 1.00 96.19 98 LEU A C 1
ATOM 795 O O . LEU A 1 98 ? -0.510 -9.434 3.418 1.00 96.19 98 LEU A O 1
ATOM 799 N N . GLU A 1 99 ? -2.418 -8.619 2.571 1.00 96.12 99 GLU A N 1
ATOM 800 C CA . GLU A 1 99 ? -3.025 -9.906 2.217 1.00 96.12 99 GLU A CA 1
ATOM 801 C C . GLU A 1 99 ? -2.794 -10.266 0.745 1.00 96.12 99 GLU A C 1
ATOM 803 O O . GLU A 1 99 ? -2.703 -11.442 0.393 1.00 96.12 99 GLU A O 1
ATOM 808 N N . SER A 1 100 ? -2.711 -9.259 -0.131 1.00 94.56 100 SER A N 1
ATOM 809 C CA . SER A 1 100 ? -2.636 -9.461 -1.578 1.00 94.56 100 SER A CA 1
ATOM 810 C C . SER A 1 100 ? -1.634 -8.519 -2.239 1.00 94.56 100 SER A C 1
ATOM 812 O O . SER A 1 100 ? -1.704 -7.300 -2.090 1.00 94.56 100 SER A O 1
ATOM 814 N N . LEU A 1 101 ? -0.743 -9.087 -3.047 1.00 90.81 101 LEU A N 1
ATOM 815 C CA . LEU A 1 101 ? 0.211 -8.352 -3.871 1.00 90.81 101 LEU A CA 1
ATOM 816 C C . LEU A 1 101 ? 0.069 -8.808 -5.324 1.00 90.81 101 LEU A C 1
ATOM 818 O O . LEU A 1 101 ? 0.396 -9.951 -5.644 1.00 90.81 101 LEU A O 1
ATOM 822 N N . ASP A 1 102 ? -0.416 -7.919 -6.187 1.00 85.81 102 ASP A N 1
ATOM 823 C CA . ASP A 1 102 ? -0.515 -8.173 -7.624 1.00 85.81 102 ASP A CA 1
ATOM 824 C C . ASP A 1 102 ? 0.692 -7.569 -8.353 1.00 85.81 102 ASP A C 1
ATOM 826 O O . ASP A 1 102 ? 0.943 -6.365 -8.277 1.00 85.81 102 ASP A O 1
ATOM 830 N N . LEU A 1 103 ? 1.456 -8.424 -9.035 1.00 78.38 103 LEU A N 1
ATOM 831 C CA . LEU A 1 103 ? 2.667 -8.068 -9.781 1.00 78.38 103 LEU A CA 1
ATOM 832 C C . LEU A 1 103 ? 2.543 -8.350 -11.285 1.00 78.38 103 LEU A C 1
ATOM 834 O O . LEU A 1 103 ? 3.459 -8.007 -12.032 1.00 78.38 103 LEU A O 1
ATOM 838 N N . TYR A 1 104 ? 1.460 -8.990 -11.738 1.00 67.12 104 TYR A N 1
ATOM 839 C CA . TYR A 1 104 ? 1.351 -9.507 -13.102 1.00 67.12 104 TYR A CA 1
ATOM 840 C C . TYR A 1 104 ? 0.260 -8.782 -13.889 1.00 67.12 104 TYR A C 1
ATOM 842 O O . TYR A 1 104 ? -0.796 -8.427 -13.368 1.00 67.12 104 TYR A O 1
ATOM 850 N N . THR A 1 105 ? 0.510 -8.568 -15.176 1.00 57.81 105 THR A N 1
ATOM 851 C CA . THR A 1 105 ? -0.523 -8.158 -16.130 1.00 57.81 105 THR A CA 1
ATOM 852 C C . THR A 1 105 ? -1.214 -9.433 -16.615 1.00 57.81 105 THR A C 1
ATOM 854 O O . THR A 1 105 ? -0.532 -10.398 -16.954 1.00 57.81 105 THR A O 1
ATOM 857 N N . MET A 1 106 ? -2.550 -9.507 -16.572 1.00 45.22 106 MET A N 1
ATOM 858 C CA . MET A 1 106 ? -3.246 -10.597 -17.266 1.00 45.22 106 MET A CA 1
ATOM 859 C C . MET A 1 106 ? -3.229 -10.288 -18.765 1.00 45.22 106 MET A C 1
ATOM 861 O O . MET A 1 106 ? -3.637 -9.195 -19.157 1.00 45.22 106 MET A O 1
ATOM 865 N N . ASP A 1 107 ? -2.719 -11.236 -19.554 1.00 44.69 107 ASP A N 1
ATOM 866 C CA . ASP A 1 107 ? -2.796 -11.249 -21.021 1.00 44.69 107 ASP A CA 1
ATOM 867 C C . ASP A 1 107 ? -4.246 -11.207 -21.537 1.00 44.69 107 ASP A C 1
ATOM 869 O O . ASP A 1 107 ? -5.115 -11.900 -20.949 1.00 44.69 107 ASP A O 1
#

InterPro domains:
  IPR013210 Leucine-rich repeat-containing N-terminal, plant-type [PF08263] (16-62)
  IPR032675 Leucine-rich repeat domain superfamily [G3DSA:3.80.10.10] (11-107)
  IPR046956 Receptor-like protein 23-like [PTHR48063] (3-104)

Organism: Camellia sinensis (NCBI:txid4442)

Sequence (107 aa):
MLLVLASECECHGCLEHERVALLQLKASSINHQNLYLLLTWVEAWEGETTTDCCKWERVKCNATTGRVIQLSLNSAENYWNLRDWYLNASMFLPFEELESLDLYTMD